Protein AF-A0AAI8VXE0-F1 (afdb_monomer_lite)

Structure (mmCIF, N/CA/C/O backbone):
data_AF-A0AAI8VXE0-F1
#
_entry.id   AF-A0AAI8VXE0-F1
#
loop_
_atom_site.group_PDB
_atom_site.id
_atom_site.type_symbol
_atom_site.label_atom_id
_atom_site.label_alt_id
_atom_site.label_comp_id
_atom_site.label_asym_id
_atom_site.label_entity_id
_atom_site.label_seq_id
_atom_site.pdbx_PDB_ins_code
_atom_site.Cartn_x
_atom_site.Cartn_y
_atom_site.Cartn_z
_atom_site.occupancy
_atom_site.B_iso_or_equiv
_atom_site.auth_seq_id
_atom_site.auth_comp_id
_atom_site.auth_asym_id
_atom_site.auth_atom_id
_atom_site.pdbx_PDB_model_num
ATOM 1 N N . MET A 1 1 ? 29.288 16.631 -54.893 1.00 37.12 1 MET A N 1
ATOM 2 C CA . MET A 1 1 ? 29.322 16.927 -53.447 1.00 37.12 1 MET A CA 1
ATOM 3 C C . MET A 1 1 ? 27.950 16.571 -52.885 1.00 37.12 1 MET A C 1
ATOM 5 O O . MET A 1 1 ? 26.997 17.277 -53.182 1.00 37.12 1 MET A O 1
ATOM 9 N N . ARG A 1 2 ? 27.796 15.402 -52.245 1.00 38.25 2 ARG A N 1
ATOM 10 C CA . ARG A 1 2 ? 26.515 14.976 -51.654 1.00 38.25 2 ARG A CA 1
ATOM 11 C C . ARG A 1 2 ? 26.426 15.563 -50.248 1.00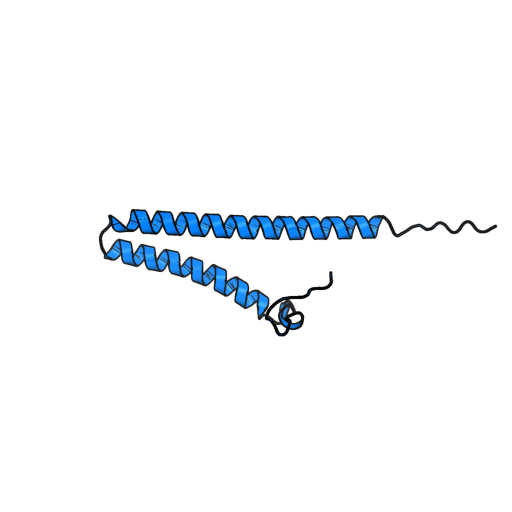 38.25 2 ARG A C 1
ATOM 13 O O . ARG A 1 2 ? 27.282 15.276 -49.421 1.00 38.25 2 ARG A O 1
ATOM 20 N N . LEU A 1 3 ? 25.425 16.406 -50.019 1.00 43.81 3 LEU A N 1
ATOM 21 C CA . LEU A 1 3 ? 25.001 16.816 -48.686 1.00 43.81 3 LEU A CA 1
ATOM 22 C C . LEU A 1 3 ? 24.176 15.663 -48.112 1.00 43.81 3 LEU A C 1
ATOM 24 O O . LEU A 1 3 ? 23.034 15.463 -48.522 1.00 43.81 3 LEU A O 1
ATOM 28 N N . GLU A 1 4 ? 24.765 14.876 -47.216 1.00 44.66 4 GLU A N 1
ATOM 29 C CA . GLU A 1 4 ? 23.984 13.969 -46.382 1.00 44.66 4 GLU A CA 1
ATOM 30 C C . GLU A 1 4 ? 23.275 14.805 -45.319 1.00 44.66 4 GLU A C 1
ATOM 32 O O . GLU A 1 4 ? 23.881 15.315 -44.377 1.00 44.66 4 GLU A O 1
ATOM 37 N N . ALA A 1 5 ? 21.973 15.003 -45.511 1.00 46.38 5 ALA A N 1
ATOM 38 C CA . ALA A 1 5 ? 21.115 15.522 -44.467 1.00 46.38 5 ALA A CA 1
ATOM 39 C C . ALA A 1 5 ? 21.004 14.448 -43.375 1.00 46.38 5 ALA A C 1
ATOM 41 O O . ALA A 1 5 ? 20.270 13.473 -43.516 1.00 46.38 5 ALA A O 1
ATOM 42 N N . SER A 1 6 ? 21.744 14.642 -42.282 1.00 51.78 6 SER A N 1
ATOM 43 C CA . SER A 1 6 ? 21.549 13.956 -41.002 1.00 51.78 6 SER A CA 1
ATOM 44 C C . SER A 1 6 ? 20.206 14.383 -40.391 1.00 51.78 6 SER A C 1
ATOM 46 O O . SER A 1 6 ? 20.140 15.121 -39.406 1.00 51.78 6 SER A O 1
ATOM 48 N N . THR A 1 7 ? 19.103 13.946 -40.984 1.00 54.75 7 THR A N 1
ATOM 49 C CA . THR A 1 7 ? 17.773 14.036 -40.383 1.00 54.75 7 THR A CA 1
ATOM 50 C C . THR A 1 7 ? 17.514 12.764 -39.593 1.00 54.75 7 THR A C 1
ATOM 52 O O . THR A 1 7 ? 16.998 11.811 -40.162 1.00 54.75 7 THR A O 1
ATOM 55 N N . GLN A 1 8 ? 17.897 12.779 -38.308 1.00 56.38 8 GLN A N 1
ATOM 56 C CA . GLN A 1 8 ? 17.308 12.064 -37.152 1.00 56.38 8 GLN A CA 1
ATOM 57 C C . GLN A 1 8 ? 18.391 11.597 -36.164 1.00 56.38 8 GLN A C 1
ATOM 59 O O . GLN A 1 8 ? 18.954 10.515 -36.307 1.00 56.38 8 GLN A O 1
ATOM 64 N N . PRO A 1 9 ? 18.689 12.427 -35.146 1.00 51.66 9 PRO A N 1
ATOM 65 C CA . PRO A 1 9 ? 18.744 11.878 -33.779 1.00 51.66 9 PRO A CA 1
ATOM 66 C C . PRO A 1 9 ? 18.020 12.719 -32.705 1.00 51.66 9 PRO A C 1
ATOM 68 O O . PRO A 1 9 ? 17.819 12.239 -31.594 1.00 51.66 9 PRO A O 1
ATOM 71 N N . ILE A 1 10 ? 17.606 13.957 -33.003 1.00 51.66 10 ILE A N 1
ATOM 72 C CA . ILE A 1 10 ? 17.143 14.906 -31.968 1.00 51.66 10 ILE A CA 1
ATOM 73 C C . ILE A 1 10 ? 15.781 14.491 -31.376 1.00 51.66 10 ILE A C 1
ATOM 75 O O . ILE A 1 10 ? 15.640 14.391 -30.163 1.00 51.66 10 ILE A O 1
ATOM 79 N N . ILE A 1 11 ? 14.818 14.110 -32.223 1.00 53.59 11 ILE A N 1
ATOM 80 C CA . ILE A 1 11 ? 13.454 13.746 -31.786 1.00 53.59 11 ILE A CA 1
ATOM 81 C C . ILE A 1 11 ? 13.449 12.493 -30.885 1.00 53.59 11 ILE A C 1
ATOM 83 O O . ILE A 1 11 ? 12.636 12.388 -29.967 1.00 53.59 11 ILE A O 1
ATOM 87 N N . CYS A 1 12 ? 14.367 11.545 -31.105 1.00 53.19 12 CYS A N 1
ATOM 88 C CA . CYS A 1 12 ? 14.454 10.331 -30.287 1.00 53.19 12 CYS A CA 1
ATOM 89 C C . CYS A 1 12 ? 14.984 10.613 -28.873 1.00 53.19 12 CYS A C 1
ATOM 91 O O . CYS A 1 12 ? 14.489 10.019 -27.914 1.00 53.19 12 CYS A O 1
ATOM 93 N N . ASN A 1 13 ? 15.943 11.533 -28.730 1.00 59.75 13 ASN A N 1
ATOM 94 C CA . ASN A 1 13 ? 16.504 11.901 -27.427 1.00 59.75 13 ASN A CA 1
ATOM 95 C C . ASN A 1 13 ? 15.510 12.701 -26.573 1.00 59.75 13 ASN A C 1
ATOM 97 O O . ASN A 1 13 ? 15.437 12.487 -25.359 1.00 59.75 13 ASN A O 1
ATOM 101 N N . ASP A 1 14 ? 14.704 13.559 -27.201 1.00 65.31 14 ASP A N 1
ATOM 102 C CA . ASP A 1 14 ? 13.688 14.357 -26.508 1.00 65.31 14 ASP A CA 1
ATOM 103 C C . ASP A 1 14 ? 12.550 13.470 -25.979 1.00 65.31 14 ASP A C 1
ATOM 105 O O . ASP A 1 14 ? 12.146 13.579 -24.821 1.00 65.31 14 ASP A O 1
ATOM 109 N N . LEU A 1 15 ? 12.088 12.506 -26.787 1.00 65.06 15 LEU A N 1
ATOM 110 C CA . LEU A 1 15 ? 11.076 11.528 -26.368 1.00 65.06 15 LEU A CA 1
ATOM 111 C C . LEU A 1 15 ? 11.577 10.596 -25.255 1.00 65.06 15 LEU A C 1
ATOM 113 O O . LEU A 1 15 ? 10.802 10.198 -24.385 1.00 65.06 15 LEU A O 1
ATOM 117 N N . TYR A 1 16 ? 12.858 10.230 -25.278 1.00 67.62 16 TYR A N 1
ATOM 118 C CA . TYR A 1 16 ? 13.468 9.393 -24.246 1.00 67.62 16 TYR A CA 1
ATOM 119 C C . TYR A 1 16 ? 13.614 10.140 -22.914 1.00 67.62 16 TYR A C 1
ATOM 121 O O . TYR A 1 16 ? 13.259 9.606 -21.860 1.00 67.62 16 TYR A O 1
ATOM 129 N N . SER A 1 17 ? 14.065 11.394 -22.967 1.00 71.81 17 SER A N 1
ATOM 130 C CA . SER A 1 17 ? 14.175 12.265 -21.792 1.00 71.81 17 SER A CA 1
ATOM 131 C C . SER A 1 17 ? 12.804 12.524 -21.164 1.00 71.81 17 SER A C 1
ATOM 133 O O . SER A 1 17 ? 12.638 12.320 -19.962 1.00 71.81 17 SER A O 1
ATOM 135 N N . LEU A 1 18 ? 11.787 12.813 -21.983 1.00 76.12 18 LEU A N 1
ATOM 136 C CA . LEU A 1 18 ? 10.409 13.001 -21.522 1.00 76.12 18 LEU A CA 1
ATOM 137 C C . LEU A 1 18 ? 9.852 11.753 -20.816 1.00 76.12 18 LEU A C 1
ATOM 139 O O . LEU A 1 18 ? 9.236 11.853 -19.757 1.00 76.12 18 LEU A O 1
ATOM 143 N N . LYS A 1 19 ? 10.103 10.552 -21.355 1.00 77.75 19 LYS A N 1
ATOM 144 C CA . LYS A 1 19 ? 9.692 9.296 -20.703 1.00 77.75 19 LYS A CA 1
ATOM 145 C C . LYS A 1 19 ? 10.360 9.109 -19.341 1.00 77.75 19 LYS A C 1
ATOM 147 O O . LYS A 1 19 ? 9.695 8.672 -18.403 1.00 77.75 19 LYS A O 1
ATOM 152 N N . LYS A 1 20 ? 11.649 9.442 -19.213 1.00 78.56 20 LYS A N 1
ATOM 153 C CA . LYS A 1 20 ? 12.366 9.365 -17.930 1.00 78.56 20 LYS A CA 1
ATOM 154 C C . LYS A 1 20 ? 11.799 10.331 -16.898 1.00 78.56 20 LYS A C 1
ATOM 156 O O . LYS A 1 20 ? 11.594 9.927 -15.755 1.00 78.56 20 LYS A O 1
ATOM 161 N N . GLU A 1 21 ? 11.514 11.563 -17.302 1.00 81.56 21 GLU A N 1
ATOM 162 C CA . GLU A 1 21 ? 10.906 12.572 -16.432 1.00 81.56 21 GLU A CA 1
ATOM 163 C C . GLU A 1 21 ? 9.527 12.127 -15.942 1.00 81.56 21 GLU A C 1
ATOM 165 O O . GLU A 1 21 ? 9.282 12.127 -14.737 1.00 81.56 21 GLU A O 1
ATOM 170 N N . MET A 1 22 ? 8.673 11.628 -16.843 1.00 80.38 22 MET A N 1
ATOM 171 C CA . MET A 1 22 ? 7.353 11.101 -16.480 1.00 80.38 22 MET A CA 1
ATOM 172 C C . MET A 1 22 ? 7.442 9.924 -15.500 1.00 80.38 22 MET A C 1
ATOM 174 O O . MET A 1 22 ? 6.694 9.871 -14.526 1.00 80.38 22 MET A O 1
ATOM 178 N N . VAL A 1 23 ? 8.359 8.975 -15.724 1.00 82.00 23 VAL A N 1
ATOM 179 C CA . VAL A 1 23 ? 8.561 7.840 -14.806 1.00 82.00 23 VAL A CA 1
ATOM 180 C C . VAL A 1 23 ? 9.052 8.324 -13.441 1.00 82.00 23 VAL A C 1
ATOM 182 O O . VAL A 1 23 ? 8.580 7.835 -12.412 1.00 82.00 23 VAL A O 1
ATOM 185 N N . HIS A 1 24 ? 9.970 9.291 -13.410 1.00 80.38 24 HIS A N 1
ATOM 186 C CA . HIS A 1 24 ? 10.472 9.864 -12.165 1.00 80.38 24 HIS A CA 1
ATOM 187 C C . HIS A 1 24 ? 9.369 10.603 -11.395 1.00 80.38 24 HIS A C 1
ATOM 189 O O . HIS A 1 24 ? 9.234 10.420 -10.183 1.00 80.38 24 HIS A O 1
ATOM 195 N N . GLU A 1 25 ? 8.550 11.392 -12.088 1.00 86.62 25 GLU A N 1
ATOM 196 C CA . GLU A 1 25 ? 7.409 12.084 -11.495 1.00 86.62 25 GLU A CA 1
ATOM 197 C C . GLU A 1 25 ? 6.389 11.092 -10.928 1.00 86.62 25 GLU A C 1
ATOM 199 O O . GLU A 1 25 ? 6.027 11.194 -9.756 1.00 86.62 25 GLU A O 1
ATOM 204 N N . LEU A 1 26 ? 5.982 10.086 -11.709 1.00 83.75 26 LEU A N 1
ATOM 205 C CA . LEU A 1 26 ? 5.043 9.054 -11.261 1.00 83.75 26 LEU A CA 1
ATOM 206 C C . LEU A 1 26 ? 5.574 8.304 -10.038 1.00 83.75 26 LEU A C 1
ATOM 208 O O . LEU A 1 26 ? 4.838 8.105 -9.070 1.00 83.75 26 LEU A O 1
ATOM 212 N N . LYS A 1 27 ? 6.865 7.951 -10.032 1.00 84.38 27 LYS A N 1
ATOM 213 C CA . LYS A 1 27 ? 7.522 7.351 -8.865 1.00 84.38 27 LYS A CA 1
ATOM 214 C C . LYS A 1 27 ? 7.429 8.278 -7.651 1.00 84.38 27 LYS A C 1
ATOM 216 O O . LYS A 1 27 ? 7.057 7.819 -6.573 1.00 84.38 27 LYS A O 1
ATOM 221 N N . GLY A 1 28 ? 7.725 9.567 -7.818 1.00 83.25 28 GLY A N 1
ATOM 222 C CA . GLY A 1 28 ? 7.603 10.566 -6.754 1.00 83.25 28 GLY A CA 1
ATOM 223 C C . GLY A 1 28 ? 6.177 10.678 -6.207 1.00 83.25 28 GLY A C 1
ATOM 224 O O . GLY A 1 28 ? 5.971 10.636 -4.995 1.00 83.25 28 GLY A O 1
ATOM 225 N N . GLN A 1 29 ? 5.177 10.735 -7.088 1.00 89.94 29 GLN A N 1
ATOM 226 C CA . GLN A 1 29 ? 3.765 10.785 -6.703 1.00 89.94 29 GLN A CA 1
ATOM 227 C C . GLN A 1 29 ? 3.319 9.516 -5.958 1.00 89.94 29 GLN A C 1
ATOM 229 O O . GLN A 1 29 ? 2.578 9.615 -4.976 1.00 89.94 29 GLN A O 1
ATOM 234 N N . MET A 1 30 ? 3.787 8.334 -6.376 1.00 86.44 30 MET A N 1
ATOM 235 C CA . MET A 1 30 ? 3.514 7.069 -5.686 1.00 86.44 30 MET A CA 1
ATOM 236 C C . MET A 1 30 ? 4.092 7.061 -4.267 1.00 86.44 30 MET A C 1
ATOM 238 O O . MET A 1 30 ? 3.374 6.712 -3.328 1.00 86.44 30 MET A O 1
ATOM 242 N N . TRP A 1 31 ? 5.343 7.501 -4.090 1.00 87.06 31 TRP A N 1
ATOM 243 C CA . TRP A 1 31 ? 5.965 7.624 -2.766 1.00 87.06 31 TRP A CA 1
ATOM 244 C C . TRP A 1 31 ? 5.219 8.612 -1.871 1.00 87.06 31 TRP A C 1
ATOM 246 O O . TRP A 1 31 ? 4.802 8.250 -0.773 1.00 87.06 31 TRP A O 1
ATOM 256 N N . ALA A 1 32 ? 4.934 9.815 -2.372 1.00 90.62 32 ALA A N 1
ATOM 257 C CA . ALA A 1 32 ? 4.167 10.814 -1.628 1.00 90.62 32 ALA A CA 1
ATOM 258 C C . ALA A 1 32 ? 2.739 10.338 -1.294 1.00 90.62 32 ALA A C 1
ATOM 260 O O . ALA A 1 32 ? 2.133 10.762 -0.308 1.00 90.62 32 ALA A O 1
ATOM 261 N N . SER A 1 33 ? 2.143 9.477 -2.124 1.00 90.38 33 SER A N 1
ATOM 262 C CA . SER A 1 33 ? 0.857 8.844 -1.819 1.00 90.38 33 SER A CA 1
ATOM 263 C C . SER A 1 33 ? 0.972 7.826 -0.682 1.00 90.38 33 SER A C 1
ATOM 265 O O . SER A 1 33 ? 0.104 7.812 0.191 1.00 90.38 33 SER A O 1
ATOM 267 N N . ALA A 1 34 ? 2.026 7.006 -0.671 1.00 88.00 34 ALA A N 1
ATOM 268 C CA . ALA A 1 34 ? 2.280 6.038 0.394 1.00 88.00 34 ALA A CA 1
ATOM 269 C C . ALA A 1 34 ? 2.515 6.737 1.744 1.00 88.00 34 ALA A C 1
ATOM 271 O O . ALA A 1 34 ? 1.854 6.410 2.725 1.00 88.00 34 ALA A O 1
ATOM 272 N N . GLU A 1 35 ? 3.348 7.780 1.773 1.00 91.69 35 GLU A N 1
ATOM 273 C CA . GLU A 1 35 ? 3.614 8.558 2.992 1.00 91.69 35 GLU A CA 1
ATOM 274 C C . GLU A 1 35 ? 2.343 9.203 3.563 1.00 91.69 35 GLU A C 1
ATOM 276 O O . GLU A 1 35 ? 2.098 9.173 4.772 1.00 91.69 35 GLU A O 1
ATOM 281 N N . ARG A 1 36 ? 1.487 9.760 2.694 1.00 94.56 36 ARG A N 1
ATOM 282 C CA . ARG A 1 36 ? 0.193 10.323 3.112 1.00 94.56 36 ARG A CA 1
ATOM 283 C C . ARG A 1 36 ? -0.727 9.260 3.703 1.00 94.56 36 ARG A C 1
ATOM 285 O O . ARG A 1 36 ? -1.413 9.543 4.687 1.00 94.56 36 ARG A O 1
ATOM 292 N N . PHE A 1 37 ? -0.747 8.061 3.123 1.00 91.94 37 PHE A N 1
ATOM 293 C CA . PHE A 1 37 ? -1.508 6.944 3.672 1.00 91.94 37 PHE A CA 1
ATOM 294 C C . PHE A 1 37 ? -0.979 6.537 5.054 1.00 91.94 37 PHE A C 1
ATOM 296 O O . PHE A 1 37 ? -1.770 6.447 5.992 1.00 91.94 37 PHE A O 1
ATOM 303 N N . ASP A 1 38 ? 0.336 6.385 5.219 1.00 91.12 38 ASP A N 1
ATOM 304 C CA . ASP A 1 38 ? 0.953 6.001 6.495 1.00 91.12 38 ASP A CA 1
ATOM 305 C C . ASP A 1 38 ? 0.700 7.038 7.598 1.00 91.12 38 ASP A C 1
ATOM 307 O O . ASP A 1 38 ? 0.357 6.693 8.739 1.00 91.12 38 ASP A O 1
ATOM 311 N N . ALA A 1 39 ? 0.789 8.326 7.256 1.00 94.50 39 ALA A N 1
ATOM 312 C CA . ALA A 1 39 ? 0.455 9.418 8.163 1.00 94.50 39 ALA A CA 1
ATOM 313 C C . ALA A 1 39 ? -1.029 9.382 8.571 1.00 94.50 39 ALA A C 1
ATOM 315 O O . ALA A 1 39 ? -1.358 9.502 9.758 1.00 94.50 39 ALA A O 1
ATOM 316 N N . ALA A 1 40 ? -1.933 9.162 7.611 1.00 94.00 40 ALA A N 1
ATOM 317 C CA . ALA A 1 40 ? -3.366 9.049 7.871 1.00 94.00 40 ALA A CA 1
ATOM 318 C C . ALA A 1 40 ? -3.699 7.820 8.733 1.00 94.00 40 ALA A C 1
ATOM 320 O O . ALA A 1 40 ? -4.447 7.938 9.704 1.00 94.00 40 ALA A O 1
ATOM 321 N N . ALA A 1 41 ? -3.100 6.665 8.439 1.00 92.88 41 ALA A N 1
ATOM 322 C CA . ALA A 1 41 ? -3.239 5.431 9.206 1.00 92.88 41 ALA A CA 1
ATOM 323 C C . ALA A 1 41 ? -2.751 5.608 10.651 1.00 92.88 41 ALA A C 1
ATOM 325 O O . ALA A 1 41 ? -3.436 5.219 11.601 1.00 92.88 41 ALA A O 1
ATOM 326 N N . THR A 1 42 ? -1.600 6.255 10.838 1.00 93.44 42 THR A N 1
ATOM 327 C CA . THR A 1 42 ? -1.051 6.577 12.163 1.00 93.44 42 THR A CA 1
ATOM 328 C C . THR A 1 42 ? -1.977 7.510 12.939 1.00 93.44 42 THR A C 1
ATOM 330 O O . THR A 1 42 ? -2.294 7.245 14.101 1.00 93.44 42 THR A O 1
ATOM 333 N N . SER A 1 43 ? -2.476 8.566 12.289 1.00 94.94 43 SER A N 1
ATOM 334 C CA . SER A 1 43 ? -3.438 9.495 12.890 1.00 94.94 43 SER A CA 1
ATOM 335 C C . SER A 1 43 ? -4.738 8.790 13.290 1.00 94.94 43 SER A C 1
ATOM 337 O O . SER A 1 43 ? -5.232 8.978 14.405 1.00 94.94 43 SER A O 1
ATOM 339 N N . LEU A 1 44 ? -5.267 7.925 12.419 1.00 92.94 44 LEU A N 1
ATOM 340 C CA . LEU A 1 44 ? -6.491 7.165 12.662 1.00 92.94 44 LEU A CA 1
ATOM 341 C C . LEU A 1 44 ? -6.334 6.210 13.848 1.00 92.94 44 LEU A C 1
ATOM 343 O O . LEU A 1 44 ? -7.195 6.188 14.722 1.00 92.94 44 LEU A O 1
ATOM 347 N N . ARG A 1 45 ? -5.211 5.485 13.937 1.00 90.69 45 ARG A N 1
ATOM 348 C CA . ARG A 1 45 ? -4.894 4.628 15.092 1.00 90.69 45 ARG A CA 1
ATOM 349 C C . ARG A 1 45 ? -4.783 5.432 16.382 1.00 90.69 45 ARG A C 1
ATOM 351 O O . ARG A 1 45 ? -5.316 5.017 17.408 1.00 90.69 45 ARG A O 1
ATOM 358 N N . ALA A 1 46 ? -4.122 6.589 16.336 1.00 93.62 46 ALA A N 1
ATOM 359 C CA . ALA A 1 46 ? -3.957 7.447 17.504 1.00 93.62 46 ALA A CA 1
ATOM 360 C C . ALA A 1 46 ? -5.302 7.956 18.041 1.00 93.62 46 ALA A C 1
ATOM 362 O O . ALA A 1 46 ? -5.520 7.907 19.252 1.00 93.62 46 ALA A O 1
ATOM 363 N N . LYS A 1 47 ? -6.202 8.389 17.147 1.00 92.62 47 LYS A N 1
ATOM 364 C CA . LYS A 1 47 ? -7.575 8.800 17.485 1.00 92.62 47 LYS A CA 1
ATOM 365 C C . LYS A 1 47 ? -8.434 7.616 17.934 1.00 92.62 47 LYS A C 1
ATOM 367 O O . LYS A 1 47 ? -9.199 7.744 18.884 1.00 92.62 47 LYS A O 1
ATOM 372 N N . GLY A 1 48 ? -8.253 6.461 17.294 1.00 91.75 48 GLY A N 1
ATOM 373 C CA . GLY A 1 48 ? -8.943 5.203 17.577 1.00 91.75 48 GLY A CA 1
ATOM 374 C C . GLY A 1 48 ? -8.832 4.753 19.035 1.00 91.75 48 GLY A C 1
ATOM 375 O O . GLY A 1 48 ? -9.786 4.200 19.570 1.00 91.75 48 GLY A O 1
ATOM 376 N N . ARG A 1 49 ? -7.716 5.057 19.713 1.00 92.25 49 ARG A N 1
ATOM 377 C CA . ARG A 1 49 ? -7.477 4.685 21.124 1.00 92.25 49 ARG A CA 1
ATOM 378 C C . ARG A 1 49 ? -8.529 5.201 22.108 1.00 92.25 49 ARG A C 1
ATOM 380 O O . ARG A 1 49 ? -8.671 4.618 23.177 1.00 92.25 49 ARG A O 1
ATOM 387 N N . ASN A 1 50 ? -9.239 6.271 21.757 1.00 93.75 50 ASN A N 1
ATOM 388 C CA . ASN A 1 50 ? -10.264 6.873 22.610 1.00 93.75 50 ASN A CA 1
ATOM 389 C C . ASN A 1 50 ? -11.659 6.253 22.416 1.00 93.75 50 ASN A C 1
ATOM 391 O O . ASN A 1 50 ? -12.588 6.631 23.122 1.00 93.75 50 ASN A O 1
ATOM 395 N N . TYR A 1 51 ? -11.817 5.335 21.460 1.00 94.69 51 TYR A N 1
ATOM 396 C CA . TYR A 1 51 ? -13.073 4.632 21.202 1.00 94.69 51 TYR A CA 1
ATOM 397 C C . TYR A 1 51 ? -13.114 3.287 21.931 1.00 94.69 51 TYR A C 1
ATOM 399 O O . TYR A 1 51 ? -12.105 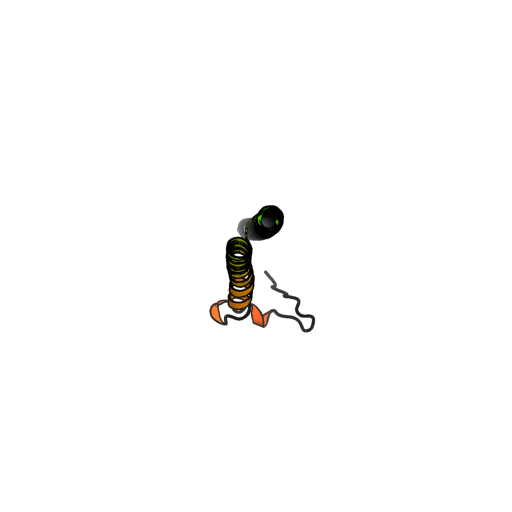2.813 22.453 1.00 94.69 51 TYR A O 1
ATOM 407 N N . ASP A 1 52 ? -14.281 2.653 21.967 1.00 95.81 52 ASP A N 1
ATOM 408 C CA . ASP A 1 52 ? -14.439 1.308 22.508 1.00 95.81 52 ASP A CA 1
ATOM 409 C C . ASP A 1 52 ? -13.665 0.252 21.691 1.00 95.81 52 ASP A C 1
ATOM 411 O O . ASP A 1 52 ? -13.224 0.472 20.558 1.00 95.81 52 ASP A O 1
ATOM 415 N N . LYS A 1 53 ? -13.475 -0.926 22.295 1.00 94.12 53 LYS A N 1
ATOM 416 C CA . LYS A 1 53 ? -12.661 -2.005 21.717 1.00 94.12 53 LYS A CA 1
ATOM 417 C C . LYS A 1 53 ? -13.198 -2.531 20.384 1.00 94.12 53 LYS A C 1
ATOM 419 O O . LYS A 1 53 ? -12.394 -3.012 19.579 1.00 94.12 53 LYS A O 1
ATOM 424 N N . ASP A 1 54 ? -14.509 -2.471 20.152 1.00 96.19 54 ASP A N 1
ATOM 425 C CA . ASP A 1 54 ? -15.081 -2.948 18.894 1.00 96.19 54 ASP A CA 1
ATOM 426 C C . ASP A 1 54 ? -14.702 -1.998 17.757 1.00 96.19 54 ASP A C 1
ATOM 428 O O . ASP A 1 54 ? -14.082 -2.424 16.778 1.00 96.19 54 ASP A O 1
ATOM 432 N N . ILE A 1 55 ? -14.907 -0.690 17.951 1.00 93.69 55 ILE A N 1
ATOM 433 C CA . ILE A 1 55 ? -14.480 0.337 16.990 1.00 93.69 55 ILE A CA 1
ATOM 434 C C . ILE A 1 55 ? -12.968 0.270 16.742 1.00 93.69 55 ILE A C 1
ATOM 436 O O . ILE A 1 55 ? -12.532 0.295 15.589 1.00 93.69 55 ILE A O 1
ATOM 440 N N . GLN A 1 56 ? -12.148 0.117 17.787 1.00 92.94 56 GLN A N 1
ATOM 441 C CA . GLN A 1 56 ? -10.696 -0.049 17.627 1.00 92.94 56 GLN A CA 1
ATOM 442 C C . GLN A 1 56 ? -10.340 -1.244 16.735 1.00 92.94 56 GLN A C 1
ATOM 444 O O . GLN A 1 56 ? -9.474 -1.141 15.861 1.00 92.94 56 GLN A O 1
ATOM 449 N N . THR A 1 57 ? -11.025 -2.372 16.930 1.00 94.25 57 THR A N 1
ATOM 450 C CA . THR A 1 57 ? -10.817 -3.588 16.137 1.00 94.25 57 THR A CA 1
ATOM 451 C C . THR A 1 57 ? -11.215 -3.369 14.681 1.00 94.25 57 THR A C 1
ATOM 453 O O . THR A 1 57 ? -10.471 -3.754 13.774 1.00 94.25 57 THR A O 1
ATOM 456 N N . GLN A 1 58 ? -12.357 -2.723 14.438 1.00 94.31 58 GLN A N 1
ATOM 457 C CA . GLN A 1 58 ? -12.825 -2.419 13.087 1.00 94.31 58 GLN A CA 1
ATOM 458 C C . GLN A 1 58 ? -11.878 -1.460 12.355 1.00 94.31 58 GLN A C 1
ATOM 460 O O . GLN A 1 58 ? -11.504 -1.733 11.214 1.00 94.31 58 GLN A O 1
ATOM 465 N N . LEU A 1 59 ? -11.412 -0.398 13.021 1.00 93.81 59 LEU A N 1
ATOM 466 C CA . LEU A 1 59 ? -10.415 0.527 12.470 1.00 93.81 59 LEU A CA 1
ATOM 467 C C . LEU A 1 59 ? -9.098 -0.190 12.149 1.00 93.81 59 LEU A C 1
ATOM 469 O O . LEU A 1 59 ? -8.531 0.011 11.076 1.00 93.81 59 LEU A O 1
ATOM 473 N N . GLY A 1 60 ? -8.640 -1.076 13.038 1.00 92.81 60 GLY A N 1
ATOM 474 C CA . GLY A 1 60 ? -7.446 -1.888 12.808 1.00 92.81 60 GLY A CA 1
ATOM 475 C C . GLY A 1 60 ? -7.571 -2.780 11.571 1.00 92.81 60 GLY A C 1
ATOM 476 O O . GLY A 1 60 ? -6.670 -2.798 10.731 1.00 92.81 60 GLY A O 1
ATOM 477 N N . ARG A 1 61 ? -8.706 -3.475 11.419 1.00 94.94 61 ARG A N 1
ATOM 478 C CA . ARG A 1 61 ? -9.002 -4.297 10.232 1.00 94.94 61 ARG A CA 1
ATOM 479 C C . ARG A 1 61 ? -9.061 -3.453 8.966 1.00 94.94 61 ARG A C 1
ATOM 481 O O . ARG A 1 61 ? -8.443 -3.822 7.974 1.00 94.94 61 ARG A O 1
ATOM 488 N N . PHE A 1 62 ? -9.755 -2.319 9.015 1.00 93.25 62 PHE A N 1
ATOM 489 C CA . PHE A 1 62 ? -9.860 -1.391 7.894 1.00 93.25 62 PHE A CA 1
ATOM 490 C C . PHE A 1 62 ? -8.475 -0.958 7.405 1.00 93.25 62 PHE A C 1
ATOM 492 O O . PHE A 1 62 ? -8.137 -1.192 6.248 1.00 93.25 62 PHE A O 1
ATOM 499 N N . THR A 1 63 ? -7.630 -0.419 8.290 1.00 92.81 63 THR A N 1
ATOM 500 C CA . THR A 1 63 ? -6.270 -0.002 7.921 1.00 92.81 63 THR A CA 1
ATOM 501 C C . THR A 1 63 ? -5.449 -1.170 7.380 1.00 92.81 63 THR A C 1
ATOM 503 O O . THR A 1 63 ? -4.785 -1.027 6.353 1.00 92.81 63 THR A O 1
ATOM 506 N N . LYS A 1 64 ? -5.538 -2.348 8.012 1.00 92.25 64 LYS A N 1
ATOM 507 C CA . LYS A 1 64 ? -4.784 -3.529 7.582 1.00 92.25 64 LYS A CA 1
ATOM 508 C C . LYS A 1 64 ? -5.173 -3.999 6.179 1.00 92.25 64 LYS A C 1
ATOM 510 O O . LYS A 1 64 ? -4.305 -4.445 5.427 1.00 92.25 64 LYS A O 1
ATOM 515 N N . THR A 1 65 ? -6.448 -3.890 5.812 1.00 92.81 65 THR A N 1
ATOM 516 C CA . THR A 1 65 ? -6.926 -4.223 4.463 1.00 92.81 65 THR A CA 1
ATOM 517 C C . THR A 1 65 ? -6.243 -3.359 3.409 1.00 92.81 65 THR A C 1
ATOM 519 O O . THR A 1 65 ? -5.749 -3.896 2.421 1.00 92.81 65 THR A O 1
ATOM 522 N N . PHE A 1 66 ? -6.139 -2.046 3.629 1.00 89.50 66 PHE A N 1
ATOM 523 C CA . PHE A 1 66 ? -5.478 -1.145 2.679 1.00 89.50 66 PHE A CA 1
ATOM 524 C C . PHE A 1 66 ? -3.965 -1.381 2.592 1.00 89.50 66 PHE A C 1
ATOM 526 O O . PHE A 1 66 ? -3.430 -1.445 1.488 1.00 89.50 66 PHE A O 1
ATOM 533 N N . GLU A 1 67 ? -3.290 -1.613 3.721 1.00 89.12 67 GLU A N 1
ATOM 534 C CA . GLU A 1 67 ? -1.866 -1.994 3.728 1.00 89.12 67 GLU A CA 1
ATOM 535 C C . GLU A 1 67 ? -1.620 -3.285 2.930 1.00 89.12 67 GLU A C 1
ATOM 537 O O . GLU A 1 67 ? -0.669 -3.400 2.150 1.00 89.12 67 GLU A O 1
ATOM 542 N N . THR A 1 68 ? -2.507 -4.267 3.104 1.00 89.75 68 THR A N 1
ATOM 543 C CA . THR A 1 68 ? -2.437 -5.546 2.386 1.00 89.75 68 THR A CA 1
ATOM 544 C C . THR A 1 68 ? -2.716 -5.356 0.900 1.00 89.75 68 THR A C 1
ATOM 546 O O . THR A 1 68 ? -2.030 -5.946 0.072 1.00 89.75 68 THR A O 1
ATOM 549 N N . PHE A 1 69 ? -3.678 -4.504 0.544 1.00 87.25 69 PHE A N 1
ATOM 550 C CA . PHE A 1 69 ? -3.985 -4.191 -0.847 1.00 87.25 69 PHE A CA 1
ATOM 551 C C . PHE A 1 69 ? -2.800 -3.517 -1.549 1.00 87.25 69 PHE A C 1
ATOM 553 O O . PHE A 1 69 ? -2.407 -3.947 -2.629 1.00 87.25 69 PHE A O 1
ATOM 560 N N . GLN A 1 70 ? -2.184 -2.510 -0.925 1.00 83.12 70 GLN A N 1
ATOM 561 C CA . GLN A 1 70 ? -1.049 -1.789 -1.505 1.00 83.12 70 GLN A CA 1
ATOM 562 C C . GLN A 1 70 ? 0.150 -2.714 -1.752 1.00 83.12 70 GLN A C 1
ATOM 564 O O . GLN A 1 70 ? 0.686 -2.766 -2.861 1.00 83.12 70 GLN A O 1
ATOM 569 N N . THR A 1 71 ? 0.544 -3.483 -0.735 1.00 84.50 71 THR A N 1
ATOM 570 C CA . THR A 1 71 ? 1.677 -4.416 -0.839 1.00 84.50 71 THR A CA 1
ATOM 571 C C . THR A 1 71 ? 1.375 -5.600 -1.759 1.00 84.50 71 THR A C 1
ATOM 573 O O . THR A 1 71 ? 2.239 -6.022 -2.528 1.00 84.50 71 THR A O 1
ATOM 576 N N . GLY A 1 72 ? 0.142 -6.108 -1.729 1.00 85.94 72 GLY A N 1
ATOM 577 C CA . GLY A 1 72 ? -0.320 -7.206 -2.573 1.00 85.94 72 GLY A CA 1
ATOM 578 C C . GLY A 1 72 ? -0.368 -6.837 -4.052 1.00 85.94 72 GLY A C 1
ATOM 579 O O . GLY A 1 72 ? 0.117 -7.605 -4.879 1.00 85.94 72 GLY A O 1
ATOM 580 N N . CYS A 1 73 ? -0.882 -5.654 -4.395 1.00 84.88 73 CYS A N 1
ATOM 581 C CA . CYS A 1 73 ? -0.884 -5.156 -5.771 1.00 84.88 73 CYS A CA 1
ATOM 582 C C . CYS A 1 73 ? 0.538 -4.993 -6.304 1.00 84.88 73 CYS A C 1
ATOM 584 O O . CYS A 1 73 ? 0.833 -5.485 -7.389 1.00 84.88 73 CYS A O 1
ATOM 586 N N . PHE A 1 74 ? 1.433 -4.371 -5.528 1.00 83.19 74 PHE A N 1
ATOM 587 C CA . PHE A 1 74 ? 2.836 -4.238 -5.919 1.00 83.19 74 PHE A CA 1
ATOM 588 C C . PHE A 1 74 ? 3.469 -5.605 -6.194 1.00 83.19 74 PHE A C 1
ATOM 590 O O . PHE A 1 74 ? 3.975 -5.835 -7.289 1.00 83.19 74 PHE A O 1
ATOM 597 N N . ARG A 1 75 ? 3.360 -6.544 -5.246 1.00 84.88 75 ARG A N 1
ATOM 598 C CA . ARG A 1 75 ? 3.891 -7.902 -5.412 1.00 84.88 75 ARG A CA 1
ATOM 599 C C . ARG A 1 75 ? 3.309 -8.596 -6.643 1.00 84.88 75 ARG A C 1
ATOM 601 O O . ARG A 1 75 ? 4.062 -9.152 -7.430 1.00 84.88 75 ARG A O 1
ATOM 608 N N . SER A 1 76 ? 1.995 -8.509 -6.836 1.00 86.62 76 SER A N 1
ATOM 609 C CA . SER A 1 76 ? 1.309 -9.090 -7.992 1.00 86.62 76 SER A CA 1
ATOM 610 C C . SER A 1 76 ? 1.853 -8.544 -9.313 1.00 86.62 76 SER A C 1
ATOM 612 O O . SER A 1 76 ? 2.110 -9.317 -10.230 1.00 86.62 76 SER A O 1
ATOM 614 N N . PHE A 1 77 ? 2.103 -7.234 -9.415 1.00 84.62 77 PHE A N 1
ATOM 615 C CA . PHE A 1 77 ? 2.704 -6.653 -10.617 1.00 84.62 77 PHE A CA 1
ATOM 616 C C . PHE A 1 77 ? 4.144 -7.121 -10.841 1.00 84.62 77 PHE A C 1
ATOM 618 O O . PHE A 1 77 ? 4.491 -7.449 -11.973 1.00 84.62 77 PHE A O 1
ATOM 625 N N . MET A 1 78 ? 4.950 -7.201 -9.779 1.00 83.25 78 MET A N 1
ATOM 626 C CA . MET A 1 78 ? 6.342 -7.658 -9.858 1.00 83.25 78 MET A CA 1
ATOM 627 C C . MET A 1 78 ? 6.453 -9.141 -10.237 1.00 83.25 78 MET A C 1
ATOM 629 O O . MET A 1 78 ? 7.329 -9.520 -11.009 1.00 83.25 78 MET A O 1
ATOM 633 N N . GLU A 1 79 ? 5.559 -9.983 -9.715 1.00 86.19 79 GLU A N 1
ATOM 634 C CA . GLU A 1 79 ? 5.561 -11.433 -9.942 1.00 86.19 79 GLU A CA 1
ATOM 635 C C . GLU A 1 79 ? 4.812 -11.853 -11.211 1.00 86.19 79 GLU A C 1
ATOM 637 O O . GLU A 1 79 ? 4.976 -12.981 -11.676 1.00 86.19 79 GLU A O 1
ATOM 642 N N . SER A 1 80 ? 3.971 -10.980 -11.770 1.00 86.25 80 SER A N 1
ATOM 643 C CA . SER A 1 80 ? 3.143 -11.323 -12.921 1.00 86.25 80 SER A CA 1
ATOM 644 C C . SER A 1 80 ? 3.989 -11.472 -14.193 1.00 86.25 80 SER A C 1
ATOM 646 O O . SER A 1 80 ? 4.615 -10.502 -14.635 1.00 86.25 80 SER A O 1
ATOM 648 N N . PRO A 1 81 ? 3.919 -12.633 -14.877 1.00 84.69 81 PRO A N 1
ATOM 649 C CA . PRO A 1 81 ? 4.600 -12.844 -16.156 1.00 84.69 81 PRO A CA 1
ATOM 650 C C . PRO A 1 81 ? 4.175 -11.847 -17.237 1.00 84.69 81 PRO A C 1
ATOM 652 O O . PRO A 1 81 ? 4.916 -11.598 -18.179 1.00 84.69 81 PRO A O 1
ATOM 655 N N . ARG A 1 82 ? 2.986 -11.241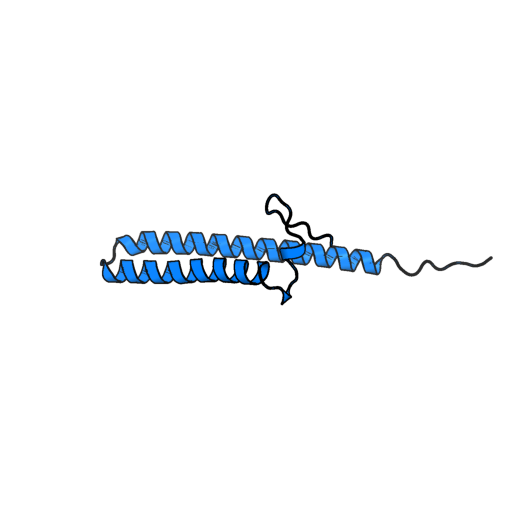 -17.099 1.00 86.12 82 ARG A N 1
ATOM 656 C CA . ARG A 1 82 ? 2.446 -10.264 -18.052 1.00 86.12 82 ARG A CA 1
ATOM 657 C C . ARG A 1 82 ? 3.374 -9.068 -18.263 1.00 86.12 82 ARG A C 1
ATOM 659 O O . ARG A 1 82 ? 3.368 -8.498 -19.350 1.00 86.12 82 ARG A O 1
ATOM 666 N N . PHE A 1 83 ? 4.092 -8.656 -17.222 1.00 82.50 83 PHE A N 1
ATOM 667 C CA . PHE A 1 83 ? 4.921 -7.452 -17.257 1.00 82.50 83 PHE A CA 1
ATOM 668 C C . PHE A 1 83 ? 6.415 -7.761 -17.388 1.00 82.50 83 PHE A C 1
ATOM 670 O O . PHE A 1 83 ? 7.190 -6.829 -17.571 1.00 82.50 83 PHE A O 1
ATOM 677 N N . GLY A 1 84 ? 6.824 -9.033 -17.278 1.00 82.19 84 GLY A N 1
ATOM 678 C CA . GLY A 1 84 ? 8.223 -9.458 -17.424 1.00 82.19 84 GLY A CA 1
ATOM 679 C C . GLY A 1 84 ? 9.197 -8.853 -16.404 1.00 82.19 84 GLY A C 1
ATOM 680 O O . GLY A 1 84 ? 10.401 -8.967 -16.575 1.00 82.19 84 GLY A O 1
ATOM 681 N N . ILE A 1 85 ? 8.715 -8.200 -15.337 1.00 82.81 85 ILE A N 1
ATOM 682 C CA . ILE A 1 85 ? 9.573 -7.408 -14.433 1.00 82.81 85 ILE A CA 1
ATOM 683 C C . ILE A 1 85 ? 10.575 -8.295 -13.687 1.00 82.81 85 ILE A C 1
ATOM 685 O O . ILE A 1 85 ? 11.723 -7.907 -13.480 1.00 82.81 85 ILE A O 1
ATOM 689 N N . LYS A 1 86 ? 10.152 -9.506 -13.317 1.00 84.44 86 LYS A N 1
ATOM 690 C CA . LYS A 1 86 ? 10.968 -10.470 -12.575 1.00 84.44 86 LYS A CA 1
ATOM 691 C C . LYS A 1 86 ? 12.235 -10.910 -13.316 1.00 84.44 86 LYS A C 1
ATOM 693 O O . LYS A 1 86 ? 13.201 -11.302 -12.681 1.00 84.44 86 LYS A O 1
ATOM 698 N N . GLU A 1 87 ? 12.260 -10.805 -14.643 1.00 86.44 87 GLU A N 1
ATOM 699 C CA . GLU A 1 87 ? 13.437 -11.135 -15.461 1.00 86.44 87 GLU A CA 1
ATOM 700 C C . GLU A 1 87 ? 14.593 -10.142 -15.262 1.00 86.44 87 GLU A C 1
ATOM 702 O O . GLU A 1 87 ? 15.737 -10.445 -15.590 1.00 86.44 87 GLU A O 1
ATOM 707 N N . TYR A 1 88 ? 14.301 -8.967 -14.699 1.00 86.56 88 TYR A N 1
ATOM 708 C CA . TYR A 1 88 ? 15.273 -7.912 -14.419 1.00 86.56 88 TYR A CA 1
ATOM 709 C C . TYR A 1 88 ? 15.757 -7.909 -12.957 1.00 86.56 88 TYR A C 1
ATOM 711 O O . TYR A 1 88 ? 16.556 -7.040 -12.586 1.00 86.56 88 TYR A O 1
ATOM 719 N N . GLU A 1 89 ? 15.271 -8.843 -12.130 1.00 87.81 89 GLU A N 1
ATOM 720 C CA . GLU A 1 89 ? 15.690 -9.017 -10.735 1.00 87.81 89 GLU A CA 1
ATOM 721 C C . GLU A 1 89 ? 17.139 -9.527 -10.673 1.00 87.81 89 GLU A C 1
ATOM 723 O O . GLU A 1 89 ? 17.513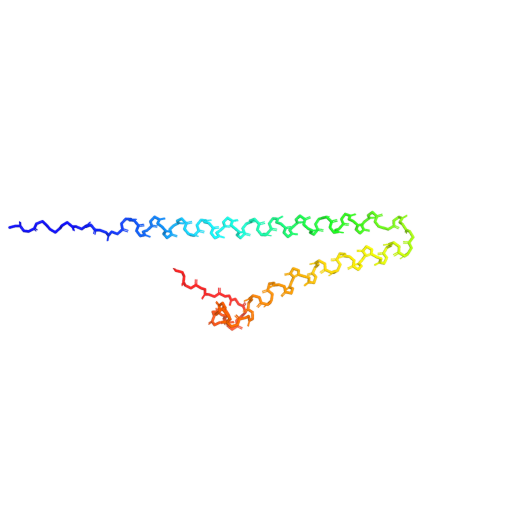 -10.489 -11.343 1.00 87.81 89 GLU A O 1
ATOM 728 N N . GLN A 1 90 ? 17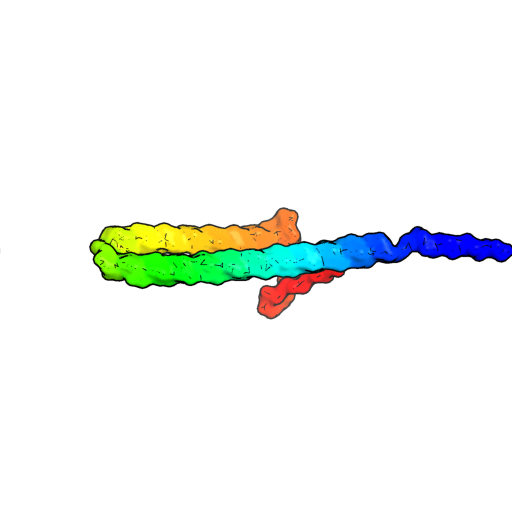.970 -8.848 -9.891 1.00 88.50 90 GLN A N 1
ATOM 729 C CA . GLN A 1 90 ? 19.356 -9.206 -9.612 1.00 88.50 90 GLN A CA 1
ATOM 730 C C . GLN A 1 90 ? 19.427 -10.144 -8.397 1.00 88.50 90 GLN A C 1
ATOM 732 O O . GLN A 1 90 ? 18.477 -10.258 -7.624 1.00 88.50 90 GLN A O 1
ATOM 737 N N . GLU A 1 91 ? 20.580 -10.778 -8.174 1.00 87.12 91 GLU A N 1
ATOM 738 C CA . GLU A 1 91 ? 20.783 -11.693 -7.037 1.00 87.12 91 GLU A CA 1
ATOM 739 C C . GLU A 1 91 ? 20.584 -11.028 -5.661 1.00 87.12 91 GLU A C 1
ATOM 741 O O . GLU A 1 91 ? 20.234 -11.703 -4.694 1.00 87.12 91 GLU A O 1
ATOM 746 N N . ASP A 1 92 ? 20.778 -9.709 -5.565 1.00 87.75 92 ASP A N 1
ATOM 747 C CA . ASP A 1 92 ? 20.574 -8.923 -4.342 1.00 87.75 92 ASP A CA 1
ATOM 748 C C . ASP A 1 92 ? 19.120 -8.444 -4.144 1.00 87.75 92 ASP A C 1
ATOM 750 O O . ASP A 1 92 ? 18.826 -7.742 -3.173 1.00 87.75 92 ASP A O 1
ATOM 754 N N . GLY A 1 93 ? 18.206 -8.814 -5.049 1.00 79.62 93 GLY A N 1
ATOM 755 C CA . GLY A 1 93 ? 16.803 -8.394 -5.047 1.00 79.62 93 GLY A CA 1
ATOM 756 C C . GLY A 1 93 ? 16.558 -6.990 -5.614 1.00 79.62 93 GLY A C 1
ATOM 757 O O . GLY A 1 93 ? 15.429 -6.492 -5.561 1.00 79.62 93 GLY A O 1
ATOM 758 N N . SER A 1 94 ? 17.586 -6.321 -6.147 1.00 82.00 94 SER A N 1
ATOM 759 C CA . SER A 1 94 ? 17.412 -5.085 -6.916 1.00 82.00 94 SER A CA 1
ATOM 760 C C . SER A 1 94 ? 16.897 -5.376 -8.330 1.00 82.00 94 SER A C 1
ATOM 762 O O . SER A 1 94 ? 17.007 -6.489 -8.829 1.00 82.00 94 SER A O 1
ATOM 764 N N . PHE A 1 95 ? 16.319 -4.376 -9.001 1.00 78.94 95 PHE A N 1
ATOM 765 C CA . PHE A 1 95 ? 15.823 -4.515 -10.376 1.00 78.94 95 PHE A CA 1
ATOM 766 C C . PHE A 1 95 ? 16.621 -3.608 -11.311 1.00 78.94 95 PHE A C 1
ATOM 768 O O . PHE A 1 95 ? 16.671 -2.393 -11.101 1.00 78.94 95 PHE A O 1
ATOM 775 N N . SER A 1 96 ? 17.214 -4.186 -12.358 1.00 78.62 96 SER A N 1
ATOM 776 C CA . SER A 1 96 ? 17.987 -3.457 -13.370 1.00 78.62 96 SER A CA 1
ATOM 777 C C . SER A 1 96 ? 17.259 -3.477 -14.709 1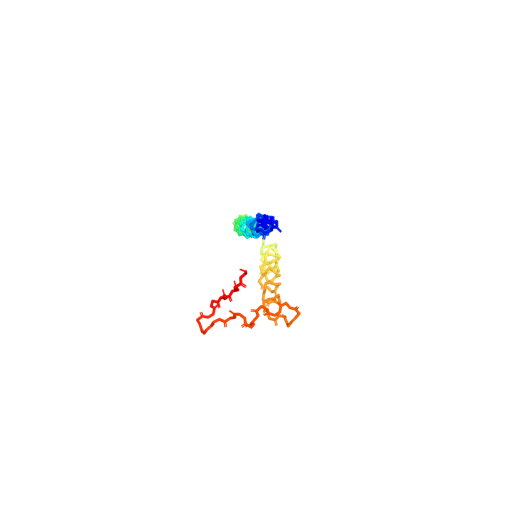.00 78.62 96 SER A C 1
ATOM 779 O O . SER A 1 96 ? 17.410 -4.393 -15.514 1.00 78.62 96 SER A O 1
ATOM 781 N N . ILE A 1 97 ? 16.439 -2.453 -14.942 1.00 69.69 97 ILE A N 1
ATOM 782 C CA . ILE A 1 97 ? 15.731 -2.265 -16.210 1.00 69.69 97 ILE A CA 1
ATOM 783 C C . ILE A 1 97 ? 16.562 -1.297 -17.053 1.00 69.69 97 ILE A C 1
ATOM 785 O O . ILE A 1 97 ? 16.586 -0.094 -16.784 1.00 69.69 97 ILE A O 1
ATOM 789 N N . GLN A 1 98 ? 17.266 -1.819 -18.059 1.00 62.25 98 GLN A N 1
ATOM 790 C CA . GLN A 1 98 ? 17.909 -0.976 -19.067 1.00 62.25 98 GLN A CA 1
ATOM 791 C C . GLN A 1 98 ? 16.813 -0.376 -19.958 1.00 62.25 98 GLN A C 1
ATOM 793 O O . GLN A 1 98 ? 16.212 -1.085 -20.761 1.00 62.25 98 GLN A O 1
ATOM 798 N N . LEU A 1 99 ? 16.512 0.910 -19.748 1.00 55.25 99 LEU A N 1
ATOM 799 C CA . LEU A 1 99 ? 15.571 1.693 -20.559 1.00 55.25 99 LEU A CA 1
ATOM 800 C C . LEU A 1 99 ? 16.248 2.295 -21.785 1.00 55.25 99 LEU A C 1
ATOM 802 O O . LEU A 1 99 ? 17.305 2.945 -21.592 1.00 55.25 99 LEU A O 1
#

Radius of gyration: 22.65 Å; chains: 1; bounding box: 44×30×76 Å

Sequence (99 aa):
MRLEASTQPIICNDLYSLKKEMVHELKGQMWASAERFDAAATSLRAKGRNYDKDIQTQLGRFTKTFETFQTGCFRSFMESPRFGIKEYEQEDGSFSIQL

Organism: NCBI:txid933095

pLDDT: mean 81.39, std 14.71, range [37.12, 96.19]

Foldseek 3Di:
DDDDPPPDDPVVVVVVVVVVVVVVVVVVVVVVVVVVLVVVLVVQQVVLVVDDPVSNVVSVVVSVVVVCVVVVVVVCCCPPVVNVQVVQQDPVRDGDDDD

InterPro domains:
  IPR008949 Isoprenoid synthase domain superfamily [G3DSA:1.10.600.10] (1-96)

Secondary structure (DSSP, 8-state):
--------SHHHHHHHHHHHHHHHHHHHHHHHHHHHHHHHHHHHHHHHTTS-HHHHHHHHHHHHHHHHHHHHHHHHHHH-GGG-GGGGB-TTS-B----